Protein AF-C4XI05-F1 (afdb_monomer_lite)

InterPro domains:
  IPR002146 ATP synthase, F0 complex, subunit b/b', bacterial/chloroplast [MF_01398] (1-139)
  IPR002146 ATP synthase, F0 complex, subunit b/b', bacterial/chloroplast [PF00430] (7-137)
  IPR050059 ATP synthase B chain [PTHR33445] (2-138)

Radius of gyration: 58.92 Å; chains: 1; bounding box: 99×20×178 Å

Secondary structure (DSSP, 8-state):
-----HHHHHHHHHHHHHHHHHIIIIIHHHHHHHHHHHHHHHHHHHHHHHHHHHHHHHHHHHHHHHHHHHHHHHHHHHHHHHHHHHHHHHHHHHHHHHHHHHHHHHHHHHHHHHHHHHHHHHHHHHHHHHHHHHHHHT-

Foldseek 3Di:
DPDPDPVVVVVVVVVVVVVVVCCVPPVVVVVVVVVVVVVVVVVVVVVVVVVVVVVVVVVVVVVVVVVVVVVVVVVVVVVVVVVVVVVVVVVVVVVVVVVVVVVVVVVVVVVVVVVVVVVVVVVVVVVVVVVVVVVVVVD

Organism: Solidesulfovibrio magneticus (strain ATCC 700980 / DSM 13731 / RS-1) (NCBI:txid573370)

Structure (mmCIF, N/CA/C/O backbone):
data_AF-C4XI05-F1
#
_entry.id   AF-C4XI05-F1
#
loop_
_atom_site.group_PDB
_atom_site.id
_atom_site.type_symbol
_atom_site.label_atom_id
_atom_site.label_alt_id
_atom_site.label_comp_id
_atom_site.label_asym_id
_atom_site.label_entity_id
_atom_site.label_seq_id
_atom_site.pdbx_PDB_ins_code
_atom_site.Cartn_x
_atom_site.Cartn_y
_atom_site.Cartn_z
_atom_site.occupancy
_atom_site.B_iso_or_equiv
_atom_site.auth_seq_id
_atom_site.auth_comp_id
_atom_site.auth_asy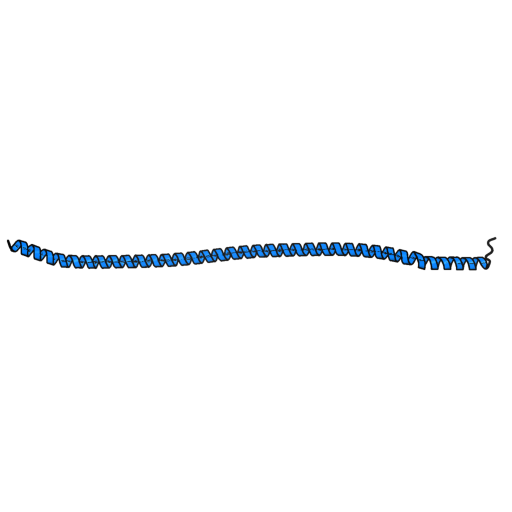m_id
_atom_site.auth_atom_id
_atom_site.pdbx_PDB_model_num
ATOM 1 N N . MET A 1 1 ? 38.208 7.535 -84.749 1.00 45.53 1 MET A N 1
ATOM 2 C CA . MET A 1 1 ? 37.993 6.107 -84.438 1.00 45.53 1 MET A CA 1
ATOM 3 C C . MET A 1 1 ? 38.416 5.916 -82.995 1.00 45.53 1 MET A C 1
ATOM 5 O O . MET A 1 1 ? 39.379 6.551 -82.589 1.00 45.53 1 MET A O 1
ATOM 9 N N . ILE A 1 2 ? 37.640 5.193 -82.189 1.00 58.78 2 ILE A N 1
ATOM 10 C CA . ILE A 1 2 ? 38.028 4.920 -80.800 1.00 58.78 2 ILE A CA 1
ATOM 11 C C . ILE A 1 2 ? 39.080 3.819 -80.873 1.00 58.78 2 ILE A C 1
ATOM 13 O O . ILE A 1 2 ? 38.733 2.657 -81.069 1.00 58.78 2 ILE A O 1
ATOM 17 N N . ASP A 1 3 ? 40.352 4.189 -80.779 1.00 66.44 3 ASP A N 1
ATOM 18 C CA . ASP A 1 3 ? 41.425 3.205 -80.732 1.00 66.44 3 ASP A CA 1
ATOM 19 C C . ASP A 1 3 ? 41.477 2.603 -79.326 1.00 66.44 3 ASP A C 1
ATOM 21 O O . ASP A 1 3 ? 41.885 3.254 -78.358 1.00 66.44 3 ASP A O 1
ATOM 25 N N . LEU A 1 4 ? 41.038 1.346 -79.208 1.00 65.88 4 LEU A N 1
ATOM 26 C CA . LEU A 1 4 ? 41.241 0.539 -78.007 1.00 65.88 4 LEU A CA 1
ATOM 27 C C . LEU A 1 4 ? 42.724 0.165 -77.897 1.00 65.88 4 LEU A C 1
ATOM 29 O O . LEU A 1 4 ? 43.148 -0.937 -78.233 1.00 65.88 4 LEU A O 1
ATOM 33 N N . ASN A 1 5 ? 43.515 1.117 -77.414 1.00 77.00 5 ASN A N 1
ATOM 34 C CA . ASN A 1 5 ? 44.922 0.924 -77.090 1.00 77.00 5 ASN A CA 1
ATOM 35 C C . ASN A 1 5 ? 45.091 0.383 -75.662 1.00 77.00 5 ASN A C 1
ATOM 37 O O . ASN A 1 5 ? 44.207 0.530 -74.815 1.00 77.00 5 ASN A O 1
ATOM 41 N N . ALA A 1 6 ? 46.262 -0.187 -75.358 1.00 80.19 6 ALA A N 1
ATOM 42 C CA . ALA A 1 6 ? 46.608 -0.693 -74.023 1.00 80.19 6 ALA A CA 1
ATOM 43 C C . ALA A 1 6 ? 46.344 0.333 -72.896 1.00 80.19 6 ALA A C 1
ATOM 45 O O . ALA A 1 6 ? 45.934 -0.035 -71.798 1.00 80.19 6 ALA A O 1
ATOM 46 N N . THR A 1 7 ? 46.481 1.630 -73.189 1.00 82.81 7 THR A N 1
ATOM 47 C CA . THR A 1 7 ? 46.174 2.742 -72.276 1.00 82.81 7 THR A CA 1
ATOM 48 C C . THR A 1 7 ? 44.718 2.757 -71.798 1.00 82.81 7 THR A C 1
ATOM 50 O O . THR A 1 7 ? 44.470 3.060 -70.635 1.00 82.81 7 THR A O 1
ATOM 53 N N . PHE A 1 8 ? 43.751 2.382 -72.646 1.00 86.56 8 PHE A N 1
ATOM 54 C CA . PHE A 1 8 ? 42.339 2.292 -72.257 1.00 86.56 8 PHE A CA 1
ATOM 55 C C . PHE A 1 8 ? 42.122 1.210 -71.192 1.00 86.56 8 PHE A C 1
ATOM 57 O O . PHE A 1 8 ? 41.454 1.453 -70.189 1.00 86.56 8 PHE A O 1
ATOM 64 N N . PHE A 1 9 ? 42.745 0.039 -71.362 1.00 87.31 9 PHE A N 1
ATOM 65 C CA . PHE A 1 9 ? 42.683 -1.040 -70.374 1.00 87.31 9 PHE A CA 1
ATOM 66 C C . PHE A 1 9 ? 43.367 -0.652 -69.060 1.00 87.31 9 PHE A C 1
ATOM 68 O O . PHE A 1 9 ? 42.816 -0.901 -67.991 1.00 87.31 9 PHE A O 1
ATOM 75 N N . VAL A 1 10 ? 44.520 0.021 -69.122 1.00 88.69 10 VAL A N 1
ATOM 76 C CA . VAL A 1 10 ? 45.201 0.544 -67.925 1.00 88.69 10 VAL A CA 1
ATOM 77 C C . VAL A 1 10 ? 44.324 1.566 -67.191 1.00 88.69 10 VAL A C 1
ATOM 79 O O . VAL A 1 10 ? 44.220 1.524 -65.964 1.00 88.69 10 VAL A O 1
ATOM 82 N N . GLN A 1 11 ? 43.636 2.449 -67.917 1.00 88.12 11 GLN A N 1
ATOM 83 C CA . GLN A 1 11 ? 42.733 3.437 -67.325 1.00 88.12 11 GLN A CA 1
ATOM 84 C C . GLN A 1 11 ? 41.461 2.807 -66.742 1.00 88.12 11 GLN A C 1
ATOM 86 O O . GLN A 1 11 ? 41.013 3.226 -65.675 1.00 88.12 11 GLN A O 1
ATOM 91 N N . LEU A 1 12 ? 40.916 1.769 -67.382 1.00 91.69 12 LEU A N 1
ATOM 92 C CA . LEU A 1 12 ? 39.799 0.988 -66.851 1.00 91.69 12 LEU A CA 1
ATOM 93 C C . LEU A 1 12 ? 40.183 0.300 -65.536 1.00 91.69 12 LEU A C 1
ATOM 95 O O . LEU A 1 12 ? 39.438 0.381 -64.562 1.00 91.69 12 LEU A O 1
ATOM 99 N N . VAL A 1 13 ? 41.361 -0.330 -65.486 1.00 94.56 13 VAL A N 1
ATOM 100 C CA . VAL A 1 13 ? 41.875 -0.951 -64.258 1.00 94.56 13 VAL A CA 1
ATOM 101 C C . VAL A 1 13 ? 42.048 0.098 -63.162 1.00 94.56 13 VAL A C 1
ATOM 103 O O . VAL A 1 13 ? 41.591 -0.133 -62.049 1.00 94.56 13 VAL A O 1
ATOM 106 N N . ASN A 1 14 ? 42.621 1.267 -63.466 1.00 92.44 14 ASN A N 1
ATOM 107 C CA . ASN A 1 14 ? 42.757 2.366 -62.503 1.00 92.44 14 ASN A CA 1
ATOM 108 C C . ASN A 1 14 ? 41.388 2.826 -61.963 1.00 92.44 14 ASN A C 1
ATOM 110 O O . ASN A 1 14 ? 41.192 2.908 -60.752 1.00 92.44 14 ASN A O 1
ATOM 114 N N . PHE A 1 15 ? 40.406 3.029 -62.843 1.00 93.88 15 PHE A N 1
ATOM 115 C CA . PHE A 1 15 ? 39.052 3.409 -62.446 1.00 93.88 15 PHE A CA 1
ATOM 116 C C . PHE A 1 15 ? 38.396 2.370 -61.525 1.00 93.88 15 PHE A C 1
ATOM 118 O O . PH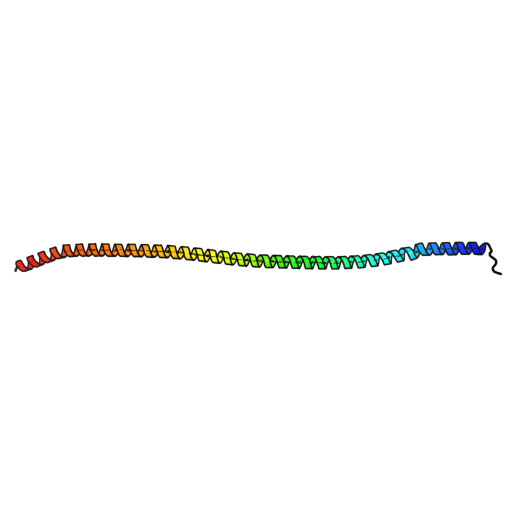E A 1 15 ? 37.833 2.727 -60.490 1.00 93.88 15 PHE A O 1
ATOM 125 N N . VAL A 1 16 ? 38.511 1.080 -61.856 1.00 95.00 16 VAL A N 1
ATOM 126 C CA . VAL A 1 16 ? 38.004 -0.012 -61.011 1.00 95.00 16 VAL A CA 1
ATOM 127 C C . VAL A 1 16 ? 38.727 -0.044 -59.661 1.00 95.00 16 VAL A C 1
ATOM 129 O O . VAL A 1 16 ? 38.087 -0.217 -58.626 1.00 95.00 16 VAL A O 1
ATOM 132 N N . LEU A 1 17 ? 40.042 0.179 -59.646 1.00 94.94 17 LEU A N 1
ATOM 133 C CA . LEU A 1 17 ? 40.848 0.207 -58.426 1.00 94.94 17 LEU A CA 1
ATOM 134 C C . LEU A 1 17 ? 40.414 1.360 -57.505 1.00 94.94 17 LEU A C 1
ATOM 136 O O . LEU A 1 17 ? 40.202 1.140 -56.313 1.00 94.94 17 LEU A O 1
ATOM 140 N N . ILE A 1 18 ? 40.174 2.553 -58.061 1.00 92.38 18 ILE A N 1
ATOM 141 C CA . ILE A 1 18 ? 39.620 3.702 -57.328 1.00 92.38 18 ILE A CA 1
ATOM 142 C C . ILE A 1 18 ? 38.206 3.406 -56.821 1.00 92.38 18 ILE A C 1
ATOM 144 O O . ILE A 1 18 ? 37.911 3.720 -55.672 1.00 92.38 18 ILE A O 1
ATOM 148 N N . LEU A 1 19 ? 37.334 2.779 -57.620 1.00 91.69 19 LEU A N 1
ATOM 149 C CA . LEU A 1 19 ? 35.987 2.396 -57.177 1.00 91.69 19 LEU A CA 1
ATOM 150 C C . LEU A 1 19 ? 36.017 1.429 -55.989 1.00 91.69 19 LEU A C 1
ATOM 152 O O . LEU A 1 19 ? 35.239 1.585 -55.046 1.00 91.69 19 LEU A O 1
ATOM 156 N N . ILE A 1 20 ? 36.921 0.448 -56.011 1.00 92.69 20 ILE A N 1
ATOM 157 C CA . ILE A 1 20 ? 37.107 -0.487 -54.897 1.00 92.69 20 ILE A CA 1
ATOM 158 C C . ILE A 1 20 ? 37.618 0.265 -53.665 1.00 92.69 20 ILE A C 1
ATOM 160 O O . ILE A 1 20 ? 37.048 0.109 -52.582 1.00 92.69 20 ILE A O 1
ATOM 164 N N . LEU A 1 21 ? 38.630 1.125 -53.827 1.00 92.25 21 LEU A N 1
ATOM 165 C CA . LEU A 1 21 ? 39.152 1.955 -52.739 1.00 92.25 21 LEU A CA 1
ATOM 166 C C . LEU A 1 21 ? 38.051 2.833 -52.130 1.00 92.25 21 LEU A C 1
ATOM 168 O O . LEU A 1 21 ? 37.903 2.887 -50.913 1.00 92.25 21 LEU A O 1
ATOM 172 N N . LEU A 1 22 ? 37.241 3.474 -52.973 1.00 89.75 22 LEU A N 1
ATOM 173 C CA . LEU A 1 22 ? 36.132 4.339 -52.580 1.00 89.75 22 LEU A CA 1
ATOM 174 C C . LEU A 1 22 ? 35.060 3.566 -51.801 1.00 89.75 22 LEU A C 1
ATOM 176 O O . LEU A 1 22 ? 34.565 4.041 -50.778 1.00 89.75 22 LEU A O 1
ATOM 180 N N . ASN A 1 23 ? 34.714 2.361 -52.255 1.00 89.75 23 ASN A N 1
ATOM 181 C CA . ASN A 1 23 ? 33.737 1.514 -51.578 1.00 89.75 23 ASN A CA 1
ATOM 182 C C . ASN A 1 23 ? 34.217 1.106 -50.174 1.00 89.75 23 ASN A C 1
ATOM 184 O O . ASN A 1 23 ? 33.454 1.172 -49.207 1.00 89.75 23 ASN A O 1
ATOM 188 N N . VAL A 1 24 ? 35.499 0.749 -50.044 1.00 89.00 24 VAL A N 1
ATOM 189 C CA . VAL A 1 24 ? 36.103 0.357 -48.763 1.00 89.00 24 VAL A CA 1
ATOM 190 C C . VAL A 1 24 ? 36.265 1.556 -47.821 1.00 89.00 24 VAL A C 1
ATOM 192 O O . VAL A 1 24 ? 35.949 1.440 -46.637 1.00 89.00 24 VAL A O 1
ATOM 195 N N . ILE A 1 25 ? 36.712 2.708 -48.333 1.00 91.00 25 ILE A N 1
ATOM 196 C CA . ILE A 1 25 ? 37.054 3.890 -47.525 1.00 91.00 25 ILE A CA 1
ATOM 197 C C . ILE A 1 25 ? 35.829 4.731 -47.154 1.00 91.00 25 ILE A C 1
ATOM 199 O O . ILE A 1 25 ? 35.790 5.263 -46.050 1.00 91.00 25 ILE A O 1
ATOM 203 N N . LEU A 1 26 ? 34.829 4.871 -48.031 1.00 89.00 26 LEU A N 1
ATOM 204 C CA . LEU A 1 26 ? 33.672 5.744 -47.784 1.00 89.00 26 LEU A CA 1
ATOM 205 C C . LEU A 1 26 ? 32.377 4.966 -47.560 1.00 89.00 26 LEU A C 1
ATOM 207 O O . LEU A 1 26 ? 31.727 5.136 -46.528 1.00 89.00 26 LEU A O 1
ATOM 211 N N . ILE A 1 27 ? 31.990 4.096 -48.492 1.00 89.38 27 ILE A N 1
ATOM 212 C CA . ILE A 1 27 ? 30.651 3.480 -48.473 1.00 89.38 27 ILE A CA 1
ATOM 213 C C . ILE A 1 27 ? 30.490 2.539 -47.270 1.00 89.38 27 ILE A C 1
ATOM 215 O O . ILE A 1 27 ? 29.473 2.588 -46.571 1.00 89.38 27 ILE A O 1
ATOM 219 N N . GLY A 1 28 ? 31.506 1.720 -46.988 1.00 89.31 28 GLY A N 1
ATOM 220 C CA . GLY A 1 28 ? 31.544 0.827 -45.829 1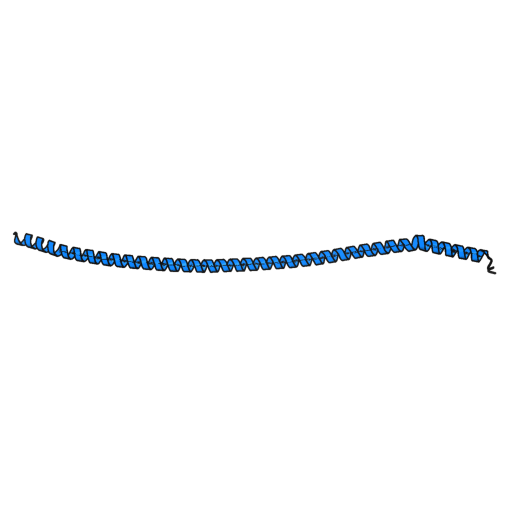.00 89.31 28 GLY A CA 1
ATOM 221 C C . GLY A 1 28 ? 31.353 1.547 -44.483 1.00 89.31 28 GLY A C 1
ATOM 222 O O . GLY A 1 28 ? 30.396 1.236 -43.765 1.00 89.31 28 GLY A O 1
ATOM 223 N N . PRO A 1 29 ? 32.227 2.499 -44.104 1.00 90.31 29 PRO A N 1
ATOM 224 C CA . PRO A 1 29 ? 32.117 3.189 -42.819 1.00 90.31 29 PRO A CA 1
ATOM 225 C C . PRO A 1 29 ? 30.871 4.075 -42.702 1.00 90.31 29 PRO A C 1
ATOM 227 O O . PRO A 1 29 ? 30.255 4.083 -41.635 1.00 90.31 29 PRO A O 1
ATOM 230 N N . ILE A 1 30 ? 30.426 4.739 -43.777 1.00 91.62 30 ILE A N 1
ATOM 231 C CA . ILE A 1 30 ? 29.186 5.536 -43.748 1.00 91.62 30 ILE A CA 1
ATOM 232 C C . ILE A 1 30 ? 27.978 4.647 -43.426 1.00 91.62 30 ILE A C 1
ATOM 234 O O . ILE A 1 30 ? 27.192 4.969 -42.533 1.00 91.62 30 ILE A O 1
ATOM 238 N N . ARG A 1 31 ? 27.852 3.485 -44.084 1.00 90.81 31 ARG A N 1
ATOM 239 C CA . ARG A 1 31 ? 26.768 2.531 -43.795 1.00 90.81 31 ARG A CA 1
ATOM 240 C C . ARG A 1 31 ? 26.814 2.020 -42.358 1.00 90.81 31 ARG A C 1
ATOM 242 O O . ARG A 1 31 ? 25.767 1.922 -41.722 1.00 90.81 31 ARG A O 1
ATOM 249 N N . LYS A 1 32 ? 28.007 1.737 -41.822 1.00 92.31 32 LYS A N 1
ATOM 250 C CA . LYS A 1 32 ? 28.171 1.319 -40.418 1.00 92.31 32 LYS A CA 1
ATOM 251 C C . LYS A 1 32 ? 27.678 2.389 -39.443 1.00 92.31 32 LYS A C 1
ATOM 253 O O . LYS A 1 32 ? 26.980 2.055 -38.492 1.00 92.31 32 LYS A O 1
ATOM 258 N N . ILE A 1 33 ? 28.000 3.662 -39.679 1.00 91.88 33 ILE A N 1
ATOM 259 C CA . ILE A 1 33 ? 27.572 4.773 -38.812 1.00 91.88 33 ILE A CA 1
ATOM 260 C C . ILE A 1 33 ? 26.054 4.968 -38.873 1.00 91.88 33 ILE A C 1
ATOM 262 O O . ILE A 1 33 ? 25.420 5.135 -37.831 1.00 91.88 33 ILE A O 1
ATOM 266 N N . LEU A 1 34 ? 25.462 4.902 -40.069 1.00 91.94 34 LEU A N 1
ATOM 267 C CA . LEU A 1 34 ? 24.009 4.988 -40.240 1.00 91.94 34 LEU A CA 1
ATOM 268 C C . LEU A 1 34 ? 23.290 3.843 -39.521 1.00 91.94 34 LEU A C 1
ATOM 270 O O . LEU A 1 34 ? 22.336 4.093 -38.786 1.00 91.94 34 LEU A O 1
ATOM 274 N N . LYS A 1 35 ? 23.790 2.607 -39.658 1.00 94.56 35 LYS A N 1
ATOM 275 C CA . LYS A 1 35 ? 23.237 1.444 -38.955 1.00 94.56 35 LYS A CA 1
ATOM 276 C C . LYS A 1 35 ? 23.361 1.592 -37.439 1.00 94.56 35 LYS A C 1
ATOM 278 O O . LYS A 1 35 ? 22.377 1.411 -36.739 1.00 94.56 35 LYS A O 1
ATOM 283 N N . LYS A 1 36 ? 24.527 2.019 -36.942 1.00 94.75 36 LYS A N 1
ATOM 284 C CA . LYS A 1 36 ? 24.757 2.252 -35.510 1.00 94.75 36 LYS A CA 1
ATOM 285 C C . LYS A 1 36 ? 23.821 3.320 -34.943 1.00 94.75 36 LYS A C 1
ATOM 287 O O . LYS A 1 36 ? 23.329 3.162 -33.833 1.00 94.75 36 LYS A O 1
ATOM 292 N N . ARG A 1 37 ? 23.551 4.398 -35.691 1.00 93.75 37 ARG A N 1
ATOM 293 C CA . ARG A 1 37 ? 22.552 5.404 -35.291 1.00 93.75 37 ARG A CA 1
ATOM 294 C C . ARG A 1 37 ? 21.144 4.820 -35.242 1.00 93.75 37 ARG A C 1
ATOM 296 O O . ARG A 1 37 ? 20.445 5.068 -34.267 1.00 93.75 37 ARG A O 1
ATOM 303 N N . ALA A 1 38 ? 20.743 4.063 -36.260 1.00 93.56 38 ALA A N 1
ATOM 304 C CA . ALA A 1 38 ? 19.428 3.430 -36.293 1.00 93.56 38 ALA A CA 1
ATOM 305 C C . ALA A 1 38 ? 19.247 2.445 -35.125 1.00 93.56 38 ALA A C 1
ATOM 307 O O . ALA A 1 38 ? 18.253 2.526 -34.411 1.00 93.56 38 ALA A O 1
ATOM 308 N N . GLU A 1 39 ? 20.238 1.585 -34.878 1.00 95.50 39 GLU A N 1
ATOM 309 C CA . GLU A 1 39 ? 20.247 0.638 -33.755 1.00 95.50 39 GLU A CA 1
ATOM 310 C C . GLU A 1 39 ? 20.225 1.360 -32.402 1.00 95.50 39 GLU A C 1
ATOM 312 O O . GLU A 1 39 ? 19.458 0.985 -31.523 1.00 95.50 39 GLU A O 1
ATOM 317 N N . PHE A 1 40 ? 21.001 2.437 -32.241 1.00 94.31 40 PHE A N 1
ATOM 318 C CA . PHE A 1 40 ? 20.997 3.226 -31.009 1.00 94.31 40 PHE A CA 1
ATOM 319 C C . PHE A 1 40 ? 19.618 3.835 -30.729 1.00 94.31 40 PHE A C 1
ATOM 321 O O . PHE A 1 40 ? 19.099 3.694 -29.625 1.00 94.31 40 PHE A O 1
ATOM 328 N N . VAL A 1 41 ? 18.987 4.458 -31.728 1.00 94.00 41 VAL A N 1
ATOM 329 C CA . VAL A 1 41 ? 17.643 5.036 -31.573 1.00 94.00 41 VAL A CA 1
ATOM 330 C C . VAL A 1 41 ? 16.606 3.953 -31.269 1.00 94.00 41 VAL A C 1
ATOM 332 O O . VAL A 1 41 ? 15.808 4.138 -30.354 1.00 94.00 41 VAL A O 1
ATOM 335 N N . ALA A 1 42 ? 16.652 2.818 -31.973 1.00 95.19 42 ALA A N 1
ATOM 336 C CA . ALA A 1 42 ? 15.760 1.691 -31.713 1.00 95.19 42 ALA A CA 1
ATOM 337 C C . ALA A 1 42 ? 15.920 1.160 -30.280 1.00 95.19 42 ALA A C 1
ATOM 339 O O . ALA A 1 42 ? 14.930 1.027 -29.569 1.00 95.19 42 ALA A O 1
ATOM 340 N N . SER A 1 43 ? 17.160 0.963 -29.820 1.00 95.31 43 SER A N 1
ATOM 341 C CA . SER A 1 43 ? 17.436 0.478 -28.461 1.00 95.31 43 SER A CA 1
ATOM 342 C C . SER A 1 43 ? 16.961 1.444 -27.373 1.00 95.31 43 SER A C 1
ATOM 344 O O . SER A 1 43 ? 16.492 1.014 -26.323 1.00 95.31 43 SER A O 1
ATOM 346 N N . GLN A 1 44 ? 17.033 2.757 -27.619 1.00 94.12 44 GLN A N 1
ATOM 347 C CA . GLN A 1 44 ? 16.496 3.739 -26.681 1.00 94.12 44 GLN A CA 1
ATOM 348 C C . GLN A 1 44 ? 14.966 3.721 -26.651 1.00 94.12 44 GLN A C 1
ATOM 350 O O . GLN A 1 44 ? 14.394 3.826 -25.571 1.00 94.12 44 GLN A O 1
ATOM 355 N N . MET A 1 45 ? 14.303 3.568 -27.802 1.00 94.19 45 MET A N 1
ATOM 356 C CA . MET A 1 45 ? 12.840 3.451 -27.856 1.00 94.19 45 MET A CA 1
ATOM 357 C C . MET A 1 45 ? 12.359 2.194 -27.121 1.00 94.19 45 MET A C 1
ATOM 359 O O . MET A 1 45 ? 11.465 2.290 -26.287 1.00 94.19 45 MET A O 1
ATOM 363 N N . GLU A 1 46 ? 13.008 1.053 -27.358 1.00 95.88 46 GLU A N 1
ATOM 364 C CA . GLU A 1 46 ? 12.710 -0.209 -26.670 1.00 95.88 46 GLU A CA 1
ATOM 365 C C . GLU A 1 46 ? 12.939 -0.095 -25.154 1.00 95.88 46 GLU A C 1
ATOM 367 O O . GLU A 1 46 ? 12.112 -0.537 -24.358 1.00 95.88 46 GLU A O 1
ATOM 372 N N . GLY A 1 47 ? 14.020 0.573 -24.735 1.00 94.12 47 GLY A N 1
ATOM 373 C CA . GLY A 1 47 ? 14.280 0.852 -23.323 1.00 94.12 47 GLY A CA 1
ATOM 374 C C . GLY A 1 47 ? 13.205 1.730 -22.674 1.00 94.12 47 GLY A C 1
ATOM 375 O O . GLY A 1 47 ? 12.794 1.457 -21.547 1.00 94.12 47 GLY A O 1
ATOM 376 N N . ILE A 1 48 ? 12.718 2.756 -23.380 1.00 94.31 48 ILE A N 1
ATOM 377 C CA . ILE A 1 48 ? 11.632 3.626 -22.902 1.00 94.31 48 ILE A CA 1
ATOM 378 C C . ILE A 1 48 ? 10.328 2.836 -22.771 1.00 94.31 48 ILE A C 1
ATOM 380 O O . ILE A 1 48 ? 9.661 2.934 -21.743 1.00 94.31 48 ILE A O 1
ATOM 384 N N . GLU A 1 49 ? 9.972 2.043 -23.780 1.00 95.56 49 GLU A N 1
ATOM 385 C CA . GLU A 1 49 ? 8.742 1.249 -23.783 1.00 95.56 49 GLU A CA 1
ATOM 386 C C . GLU A 1 49 ? 8.762 0.174 -22.689 1.00 95.56 49 GLU A C 1
ATOM 388 O O . GLU A 1 49 ? 7.804 0.043 -21.925 1.00 95.56 49 GLU A O 1
ATOM 393 N N . SER A 1 50 ? 9.887 -0.528 -22.526 1.00 96.38 50 SER A N 1
ATOM 394 C CA . SER A 1 50 ? 10.076 -1.489 -21.437 1.00 96.38 50 SER A CA 1
ATOM 395 C C . SER A 1 50 ? 10.001 -0.823 -20.061 1.00 96.38 50 SER A C 1
ATOM 397 O O . SER A 1 50 ? 9.378 -1.372 -19.146 1.00 96.38 50 SER A O 1
ATOM 399 N N . PHE A 1 51 ? 10.601 0.360 -19.901 1.00 95.62 51 PHE A N 1
ATOM 400 C CA . PHE A 1 51 ? 10.549 1.102 -18.645 1.00 95.62 51 PHE A CA 1
ATOM 401 C C . PHE A 1 51 ? 9.125 1.558 -18.319 1.00 95.62 51 PHE A C 1
ATOM 403 O O . PHE A 1 51 ? 8.680 1.359 -17.190 1.00 95.62 51 PHE A O 1
ATOM 410 N N . ALA A 1 52 ? 8.400 2.105 -19.299 1.00 95.81 52 ALA A N 1
ATOM 411 C CA . ALA A 1 52 ? 7.006 2.509 -19.144 1.00 95.81 52 ALA A CA 1
ATOM 412 C C . ALA A 1 52 ? 6.120 1.311 -18.775 1.00 95.81 52 ALA A C 1
ATOM 414 O O . ALA A 1 52 ? 5.436 1.348 -17.757 1.00 95.81 52 ALA A O 1
ATOM 415 N N . SER A 1 53 ? 6.228 0.203 -19.514 1.00 96.75 53 SER A N 1
ATOM 416 C CA . SER A 1 53 ? 5.487 -1.030 -19.224 1.00 96.75 53 SER A CA 1
ATOM 417 C C . SER A 1 53 ? 5.788 -1.576 -17.823 1.00 96.75 53 SER A C 1
ATOM 419 O O . SER A 1 53 ? 4.876 -1.958 -17.088 1.00 96.75 53 SER A O 1
ATOM 421 N N . SER A 1 54 ? 7.058 -1.564 -17.410 1.00 96.12 54 SER A N 1
ATOM 422 C CA . SER A 1 54 ? 7.462 -2.005 -16.071 1.00 96.12 54 SER A CA 1
ATOM 423 C C . SER A 1 54 ? 6.963 -1.066 -14.972 1.00 96.12 54 SER A C 1
ATOM 425 O O . SER A 1 54 ? 6.636 -1.522 -13.877 1.00 96.12 54 SER A O 1
ATOM 427 N N . ALA A 1 55 ? 6.927 0.242 -15.234 1.00 95.94 55 ALA A N 1
ATOM 428 C CA . ALA A 1 55 ? 6.401 1.235 -14.307 1.00 95.94 55 ALA A CA 1
ATOM 429 C C . ALA A 1 55 ? 4.886 1.074 -14.130 1.00 95.94 55 ALA A C 1
ATOM 431 O O . ALA A 1 55 ? 4.424 1.008 -12.993 1.00 95.94 55 ALA A O 1
ATOM 432 N N . ASP A 1 56 ? 4.141 0.913 -15.224 1.00 96.69 56 ASP A N 1
ATOM 433 C CA . ASP A 1 56 ? 2.694 0.683 -15.200 1.00 96.69 56 ASP A CA 1
ATOM 434 C C . ASP A 1 56 ? 2.343 -0.621 -14.474 1.00 96.69 56 ASP A C 1
ATOM 436 O O . ASP A 1 56 ? 1.444 -0.644 -13.632 1.00 96.69 56 ASP A O 1
ATOM 440 N N . ALA A 1 57 ? 3.089 -1.700 -14.734 1.00 96.94 57 ALA A N 1
ATOM 441 C CA . ALA A 1 57 ? 2.919 -2.964 -14.021 1.00 96.94 57 ALA A CA 1
ATOM 442 C C . ALA A 1 57 ? 3.146 -2.796 -12.509 1.00 96.94 57 ALA A C 1
ATOM 444 O O . ALA A 1 57 ? 2.315 -3.218 -11.708 1.00 96.94 57 ALA A O 1
ATOM 445 N N . LYS A 1 58 ? 4.226 -2.111 -12.110 1.00 96.06 58 LYS A N 1
ATOM 446 C CA . LYS A 1 58 ? 4.521 -1.840 -10.694 1.00 96.06 58 LYS A CA 1
ATOM 447 C C . LYS A 1 58 ? 3.475 -0.952 -10.028 1.00 96.06 58 LYS A C 1
ATOM 449 O O . LYS A 1 58 ? 3.155 -1.185 -8.866 1.00 96.06 58 LYS A O 1
ATOM 454 N N . LEU A 1 59 ? 2.963 0.060 -10.728 1.00 96.81 59 LEU A N 1
ATOM 455 C CA . LEU A 1 59 ? 1.891 0.912 -10.214 1.00 96.81 59 LEU A CA 1
ATOM 456 C C . LEU A 1 59 ? 0.622 0.099 -9.984 1.00 96.81 59 LEU A C 1
ATOM 458 O O . LEU A 1 59 ? 0.047 0.172 -8.903 1.00 96.81 59 LEU A O 1
ATOM 462 N N . LYS A 1 60 ? 0.244 -0.742 -10.947 1.00 97.12 60 LYS A N 1
ATOM 463 C CA . LYS A 1 60 ? -0.922 -1.615 -10.821 1.00 97.12 60 LYS A CA 1
ATOM 464 C C . LYS A 1 60 ? -0.781 -2.605 -9.664 1.00 97.12 60 LYS A C 1
ATOM 466 O O . LYS A 1 60 ? -1.712 -2.762 -8.880 1.00 97.12 60 LYS A O 1
ATOM 471 N N . ASP A 1 61 ? 0.379 -3.240 -9.518 1.00 96.88 61 ASP A N 1
ATOM 472 C CA . ASP A 1 61 ? 0.648 -4.151 -8.400 1.00 96.88 61 ASP A CA 1
ATOM 473 C C . ASP A 1 61 ? 0.613 -3.417 -7.054 1.00 96.88 61 ASP A C 1
ATOM 475 O O . ASP A 1 6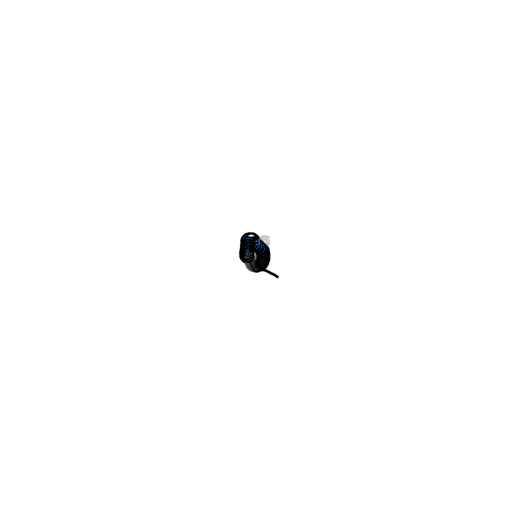1 ? 0.067 -3.925 -6.070 1.00 96.88 61 ASP A O 1
ATOM 479 N N . TYR A 1 62 ? 1.151 -2.196 -7.008 1.00 95.75 62 TYR A N 1
ATOM 480 C CA . TYR A 1 62 ? 1.101 -1.352 -5.822 1.00 95.75 62 TYR A CA 1
ATOM 481 C C . TYR A 1 62 ? -0.340 -0.990 -5.447 1.00 95.75 62 TYR A C 1
ATOM 483 O O . TYR A 1 62 ? -0.728 -1.184 -4.295 1.00 95.75 62 TYR A O 1
ATOM 491 N N . GLU A 1 63 ? -1.150 -0.535 -6.403 1.00 96.50 63 GLU A N 1
ATOM 492 C CA . GLU A 1 63 ? -2.569 -0.226 -6.198 1.00 96.50 63 GLU A CA 1
ATOM 493 C C . GLU A 1 63 ? -3.345 -1.448 -5.693 1.00 96.50 63 GLU A C 1
ATOM 495 O O . GLU A 1 63 ? -4.038 -1.360 -4.679 1.00 96.50 63 GLU A O 1
ATOM 500 N N . LEU A 1 64 ? -3.146 -2.614 -6.316 1.00 97.12 64 LEU A N 1
ATOM 501 C CA . LEU A 1 64 ? -3.757 -3.869 -5.875 1.00 97.12 64 LEU A CA 1
ATOM 502 C C . LEU A 1 64 ? -3.351 -4.231 -4.441 1.00 97.12 64 LEU A C 1
ATOM 504 O O . LEU A 1 64 ? -4.199 -4.618 -3.635 1.00 97.12 64 LEU A O 1
ATOM 508 N N . SER A 1 65 ? -2.068 -4.089 -4.100 1.00 95.94 65 SER A N 1
ATOM 509 C CA . SER A 1 65 ? -1.578 -4.368 -2.747 1.00 95.94 65 SER A CA 1
ATOM 510 C C . SER A 1 65 ? -2.166 -3.409 -1.708 1.00 95.94 65 SER A C 1
ATOM 512 O O . SER A 1 65 ? -2.510 -3.824 -0.598 1.00 95.94 65 SER A O 1
ATOM 514 N N . LEU A 1 66 ? -2.339 -2.137 -2.077 1.00 97.31 66 LEU A N 1
ATOM 515 C CA . LEU A 1 66 ? -2.897 -1.108 -1.213 1.00 97.31 66 LEU A CA 1
ATOM 516 C C . LEU A 1 66 ? -4.384 -1.355 -0.949 1.00 97.31 66 LEU A C 1
ATOM 518 O O . LEU A 1 66 ? -4.833 -1.257 0.196 1.00 97.31 66 LEU A O 1
ATOM 522 N N . ASP A 1 67 ? -5.140 -1.717 -1.979 1.00 97.00 67 ASP A N 1
ATOM 523 C CA . ASP A 1 67 ? -6.559 -2.032 -1.844 1.00 97.00 67 ASP A CA 1
ATOM 524 C C . ASP A 1 67 ? -6.780 -3.328 -1.059 1.00 97.00 67 ASP A C 1
ATOM 526 O O . ASP A 1 67 ? -7.633 -3.366 -0.167 1.00 97.00 67 ASP A O 1
ATOM 530 N N . ALA A 1 68 ? -5.950 -4.352 -1.281 1.00 96.81 68 ALA A N 1
ATOM 531 C CA . ALA A 1 68 ? -5.957 -5.564 -0.467 1.00 96.81 68 ALA A CA 1
ATOM 532 C C . ALA A 1 68 ? -5.663 -5.260 1.014 1.00 96.81 68 ALA A C 1
ATOM 534 O O . ALA A 1 68 ? -6.369 -5.747 1.901 1.00 96.81 68 ALA A O 1
ATOM 535 N N . ALA A 1 69 ? -4.675 -4.405 1.300 1.00 96.06 69 ALA A N 1
ATOM 536 C CA . ALA A 1 69 ? -4.347 -3.992 2.662 1.00 96.06 69 ALA A CA 1
ATOM 537 C C . ALA A 1 69 ? -5.493 -3.207 3.325 1.00 96.06 69 ALA A C 1
ATOM 539 O O . ALA A 1 69 ? -5.822 -3.455 4.487 1.00 96.06 69 ALA A O 1
ATOM 540 N N . ARG A 1 70 ? -6.154 -2.300 2.594 1.00 96.62 70 ARG A N 1
ATOM 541 C CA . ARG A 1 70 ? -7.336 -1.562 3.080 1.00 96.62 70 ARG A CA 1
ATOM 542 C C . ARG A 1 70 ? -8.514 -2.489 3.368 1.00 96.62 70 ARG A C 1
ATOM 544 O O . ARG A 1 70 ? -9.190 -2.318 4.388 1.00 96.62 70 ARG A O 1
ATOM 551 N N . ALA A 1 71 ? -8.752 -3.473 2.504 1.00 97.00 71 ALA A N 1
ATOM 552 C CA . ALA A 1 71 ? -9.796 -4.469 2.702 1.00 97.00 71 ALA A CA 1
ATOM 553 C C . ALA A 1 71 ? -9.510 -5.323 3.947 1.00 97.00 71 ALA A C 1
ATOM 555 O O . ALA A 1 71 ? -10.380 -5.460 4.808 1.00 97.00 71 ALA A O 1
ATOM 556 N N . ALA A 1 72 ? -8.274 -5.809 4.099 1.00 96.44 72 ALA A N 1
ATOM 557 C CA . ALA A 1 72 ? -7.841 -6.577 5.264 1.00 96.44 72 ALA A CA 1
ATOM 558 C C . ALA A 1 72 ? -7.943 -5.767 6.567 1.00 96.44 72 ALA A C 1
ATOM 560 O O . ALA A 1 72 ? -8.469 -6.264 7.562 1.00 96.44 72 ALA A O 1
ATOM 561 N N . ALA A 1 73 ? -7.515 -4.501 6.563 1.00 95.69 73 ALA A N 1
ATOM 562 C CA . ALA A 1 73 ? -7.635 -3.613 7.717 1.00 95.69 73 ALA A CA 1
ATOM 563 C C . ALA A 1 73 ? -9.101 -3.373 8.109 1.00 95.69 73 ALA A C 1
ATOM 565 O O . ALA A 1 73 ? -9.451 -3.418 9.289 1.00 95.69 73 ALA A O 1
ATOM 566 N N . THR A 1 74 ? -9.976 -3.156 7.124 1.00 96.19 74 THR A N 1
ATOM 567 C CA . THR A 1 74 ? -11.412 -2.967 7.367 1.00 96.19 74 THR A CA 1
ATOM 568 C C . THR A 1 74 ? -12.050 -4.235 7.929 1.00 96.19 74 THR A C 1
ATOM 570 O O . THR A 1 74 ? -12.770 -4.165 8.926 1.00 96.19 74 THR A O 1
ATOM 573 N N . ALA A 1 75 ? -11.740 -5.396 7.348 1.00 96.50 75 ALA A N 1
ATOM 574 C CA . ALA A 1 75 ? -12.204 -6.689 7.837 1.00 96.50 75 ALA A CA 1
ATOM 575 C C . ALA A 1 75 ? -11.726 -6.954 9.274 1.00 96.50 75 ALA A C 1
ATOM 577 O O . ALA A 1 75 ? -12.536 -7.295 10.134 1.00 96.50 75 ALA A O 1
ATOM 578 N N . GLY A 1 76 ? -10.443 -6.708 9.562 1.00 96.69 76 GLY A N 1
ATOM 579 C CA . GLY A 1 76 ? -9.870 -6.840 10.902 1.00 96.69 76 GLY A CA 1
ATOM 580 C C . GLY A 1 76 ? -10.539 -5.915 11.919 1.00 96.69 76 GLY A C 1
ATOM 581 O O . GLY A 1 76 ? -10.918 -6.354 13.003 1.00 96.69 76 GLY A O 1
ATOM 582 N N . ARG A 1 77 ? -10.780 -4.649 11.557 1.00 95.69 77 ARG A N 1
ATOM 583 C CA . ARG A 1 77 ? -11.497 -3.694 12.415 1.00 95.69 77 ARG A CA 1
ATOM 584 C C . ARG A 1 77 ? -12.929 -4.143 12.702 1.00 95.69 77 ARG A C 1
ATOM 586 O O . ARG A 1 77 ? -13.383 -4.017 13.838 1.00 95.69 77 ARG A O 1
ATOM 593 N N . MET A 1 78 ? -13.647 -4.642 11.695 1.00 95.81 78 MET A N 1
ATOM 594 C CA . MET A 1 78 ? -15.005 -5.158 11.886 1.00 95.81 78 M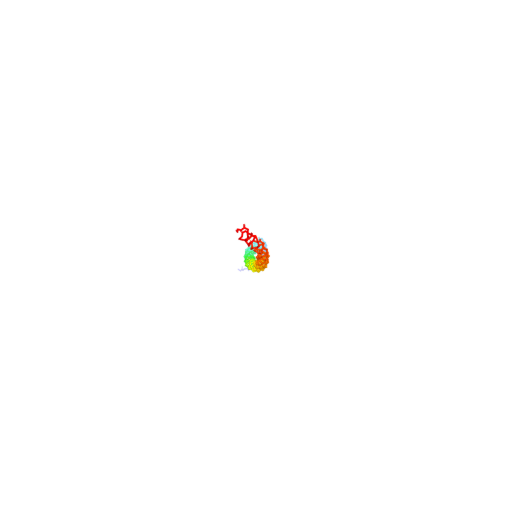ET A CA 1
ATOM 595 C C . MET A 1 78 ? -15.016 -6.397 12.783 1.00 95.81 78 MET A C 1
ATOM 597 O O . MET A 1 78 ? -15.846 -6.466 13.686 1.00 95.81 78 MET A O 1
ATOM 601 N N . ALA A 1 79 ? -14.067 -7.319 12.597 1.00 96.38 79 ALA A N 1
ATOM 602 C CA . ALA A 1 79 ? -13.921 -8.501 13.439 1.00 96.38 79 ALA A CA 1
ATOM 603 C C . ALA A 1 79 ? -13.632 -8.127 14.902 1.00 96.38 79 ALA A C 1
ATOM 605 O O . ALA A 1 79 ? -14.343 -8.577 15.794 1.00 96.38 79 ALA A O 1
ATOM 606 N N . MET A 1 80 ? -12.671 -7.229 15.149 1.00 95.19 80 MET A N 1
ATOM 607 C CA . MET A 1 80 ? -12.366 -6.750 16.503 1.00 95.19 80 MET A CA 1
ATOM 608 C C . MET A 1 80 ? -13.548 -6.026 17.149 1.00 95.19 80 MET A C 1
ATOM 610 O O . MET A 1 80 ? -13.791 -6.181 18.343 1.00 95.19 80 MET A O 1
ATOM 614 N N . LYS A 1 81 ? -14.312 -5.244 16.375 1.00 95.88 81 LYS A N 1
ATOM 615 C CA . LYS A 1 81 ? -15.523 -4.589 16.881 1.00 95.88 81 LYS A CA 1
ATOM 616 C C . LYS A 1 81 ? -16.587 -5.615 17.273 1.00 95.88 81 LYS A C 1
ATOM 618 O O . LYS A 1 81 ? -17.183 -5.472 18.334 1.00 95.88 81 LYS A O 1
ATOM 623 N N . ALA A 1 82 ? -16.811 -6.633 16.444 1.00 96.19 82 ALA A N 1
ATOM 624 C CA . ALA A 1 82 ? -17.767 -7.697 16.733 1.00 96.19 82 ALA A CA 1
ATOM 625 C C . ALA A 1 82 ? -17.350 -8.513 17.968 1.00 96.19 82 ALA A C 1
ATOM 627 O O . ALA A 1 82 ? -18.174 -8.758 18.844 1.00 96.19 82 ALA A O 1
ATOM 628 N N . GLU A 1 83 ? -16.067 -8.866 18.082 1.00 95.81 83 GLU A N 1
ATOM 629 C CA . GLU A 1 83 ? -15.523 -9.555 19.258 1.00 95.81 83 GLU A CA 1
ATOM 630 C C . GLU A 1 83 ? -15.649 -8.696 20.524 1.00 95.81 83 GLU A C 1
ATOM 632 O O . GLU A 1 83 ? -16.052 -9.193 21.574 1.00 95.81 83 GLU A O 1
ATOM 637 N N . GLY A 1 84 ? -15.357 -7.396 20.422 1.00 95.69 84 GLY A N 1
ATOM 638 C CA . GLY A 1 84 ? -15.529 -6.445 21.517 1.00 95.69 84 GLY A CA 1
ATOM 639 C C . GLY A 1 84 ? -16.980 -6.356 21.987 1.00 95.69 84 GLY A C 1
ATOM 640 O O . GLY A 1 84 ? -17.232 -6.448 23.182 1.00 95.69 84 GLY A O 1
ATOM 641 N N . GLN A 1 85 ? -17.934 -6.259 21.056 1.00 95.62 85 GLN A N 1
ATOM 642 C CA . GLN A 1 85 ? -19.366 -6.233 21.370 1.00 95.62 85 GLN A CA 1
ATOM 643 C C . GLN A 1 85 ? -19.857 -7.543 21.996 1.00 95.62 85 GLN A C 1
ATOM 645 O O . GLN A 1 85 ? -20.675 -7.509 22.912 1.00 95.62 85 GLN A O 1
ATOM 650 N N . ALA A 1 86 ? -19.359 -8.692 21.529 1.00 96.38 86 ALA A N 1
ATOM 651 C CA . ALA A 1 86 ? -19.686 -9.986 22.120 1.00 96.38 86 ALA A CA 1
ATOM 652 C C . ALA A 1 86 ? -19.180 -10.075 23.568 1.00 96.38 86 ALA A C 1
ATOM 654 O O . ALA A 1 86 ? -19.963 -10.351 24.471 1.00 96.38 86 ALA A O 1
ATOM 655 N N . LYS A 1 87 ? -17.908 -9.729 23.810 1.00 95.88 87 LYS A N 1
ATOM 656 C CA . LYS A 1 87 ? -17.333 -9.711 25.164 1.00 95.88 87 LYS A CA 1
ATOM 657 C C . LYS A 1 87 ? -18.029 -8.715 26.085 1.00 95.88 87 LYS A C 1
ATOM 659 O O . LYS A 1 87 ? -18.243 -9.019 27.252 1.00 95.88 87 LYS A O 1
ATOM 664 N N . GLU A 1 88 ? -18.365 -7.530 25.581 1.00 94.44 88 GLU A N 1
ATOM 665 C CA . GLU A 1 88 ? -19.109 -6.520 26.337 1.00 94.44 88 GLU A CA 1
ATOM 666 C C . GLU A 1 88 ? -20.471 -7.065 26.774 1.00 94.44 88 GLU A C 1
ATOM 668 O O . GLU A 1 88 ? -20.831 -6.944 27.945 1.00 94.44 88 GLU A O 1
ATOM 673 N N . LYS A 1 89 ? -21.195 -7.716 25.857 1.00 95.88 89 LYS A N 1
ATOM 674 C CA . LYS A 1 89 ? -22.480 -8.349 26.148 1.00 95.88 89 LYS A CA 1
ATOM 675 C C . LYS A 1 89 ? -22.338 -9.455 27.196 1.00 95.88 89 LYS A C 1
ATOM 677 O O . LYS A 1 89 ? -23.077 -9.432 28.175 1.00 95.88 89 LYS A O 1
ATOM 682 N N . ASP A 1 90 ? -21.373 -10.357 27.034 1.00 96.12 90 ASP A N 1
ATOM 683 C CA . ASP A 1 90 ? -21.131 -11.451 27.982 1.00 96.12 90 ASP A CA 1
ATOM 684 C C . ASP A 1 90 ? -20.808 -10.914 29.387 1.00 96.12 90 ASP A C 1
ATOM 686 O O . ASP A 1 90 ? -21.321 -11.407 30.393 1.00 96.12 90 ASP A O 1
ATOM 690 N N . LEU A 1 91 ? -19.992 -9.857 29.467 1.00 96.19 91 LEU A N 1
ATOM 691 C CA . LEU A 1 91 ? -19.614 -9.235 30.734 1.00 96.19 91 LEU A CA 1
ATOM 692 C C . LEU A 1 91 ? -20.802 -8.527 31.403 1.00 96.19 91 LEU A C 1
ATOM 694 O O . LEU A 1 91 ? -20.976 -8.630 32.618 1.00 96.19 91 LEU A O 1
ATOM 698 N N . LEU A 1 92 ? -21.631 -7.830 30.621 1.00 95.75 92 LEU A N 1
ATOM 699 C CA . LEU A 1 92 ? -22.863 -7.194 31.097 1.00 95.75 92 LEU A CA 1
ATOM 700 C C . LEU A 1 92 ? -23.878 -8.222 31.599 1.00 95.75 92 LEU A C 1
ATOM 702 O O . LEU A 1 92 ? -24.483 -8.013 32.651 1.00 95.75 92 LEU A O 1
ATOM 706 N N . GLU A 1 93 ? -24.055 -9.331 30.881 1.00 95.94 93 GLU A N 1
ATOM 707 C CA . GLU A 1 93 ? -24.945 -10.419 31.291 1.00 95.94 93 GLU A CA 1
ATOM 708 C C . GLU A 1 93 ? -24.461 -11.069 32.593 1.00 95.94 93 GLU A C 1
ATOM 710 O O . GLU A 1 93 ? -25.253 -11.233 33.526 1.00 95.94 93 GLU A O 1
ATOM 715 N N . ALA A 1 94 ? -23.159 -11.353 32.710 1.00 95.88 94 ALA A N 1
ATOM 716 C CA . ALA A 1 94 ? -22.564 -11.886 33.934 1.00 95.88 94 ALA A CA 1
ATOM 717 C C . ALA A 1 94 ? -22.730 -10.923 35.123 1.00 95.88 94 ALA A C 1
ATOM 719 O O . ALA A 1 94 ? -23.200 -11.324 36.191 1.00 95.88 94 ALA A O 1
ATOM 720 N N . ALA A 1 95 ? -22.422 -9.636 34.933 1.00 95.06 95 ALA A N 1
ATOM 721 C CA . ALA A 1 95 ? -22.589 -8.617 35.967 1.00 95.06 95 ALA A CA 1
ATOM 722 C C . ALA A 1 95 ? -24.062 -8.447 36.383 1.00 95.06 95 ALA A C 1
ATOM 724 O O . ALA A 1 95 ? -24.362 -8.297 37.570 1.00 95.06 95 ALA A O 1
ATOM 725 N N . GLY A 1 96 ? -24.993 -8.510 35.426 1.00 95.19 96 GLY A N 1
ATOM 726 C CA . GLY A 1 96 ? -26.431 -8.472 35.682 1.00 95.19 96 GLY A CA 1
ATOM 727 C C . GLY A 1 96 ? -26.913 -9.673 36.497 1.00 95.19 96 GLY A C 1
ATOM 728 O O . GLY A 1 96 ? -27.662 -9.502 37.462 1.00 95.19 96 GLY A O 1
ATOM 729 N N . ALA A 1 97 ? -26.441 -10.877 36.165 1.00 96.00 97 ALA A N 1
ATOM 730 C CA . ALA A 1 97 ? -26.750 -12.097 36.906 1.00 96.00 97 ALA A CA 1
ATOM 731 C C . ALA A 1 97 ? -26.200 -12.053 38.343 1.00 96.00 97 ALA A C 1
ATOM 733 O O . ALA A 1 97 ? -26.916 -12.377 39.294 1.00 96.00 97 ALA A O 1
ATOM 734 N N . GLU A 1 98 ? -24.962 -11.585 38.530 1.00 95.31 98 GLU A N 1
ATOM 735 C CA . GLU A 1 98 ? -24.384 -11.389 39.862 1.00 95.31 98 GLU A CA 1
ATOM 736 C C . GLU A 1 98 ? -25.159 -10.358 40.686 1.00 95.31 98 GLU A C 1
ATOM 738 O O . GLU A 1 98 ? -25.428 -10.582 41.868 1.00 95.31 98 GLU A O 1
ATOM 743 N N . ALA A 1 99 ? -25.538 -9.231 40.078 1.00 94.50 99 ALA A N 1
ATOM 744 C CA . ALA A 1 99 ? -26.322 -8.198 40.744 1.00 94.50 99 ALA A CA 1
ATOM 745 C C . ALA A 1 99 ? -27.702 -8.725 41.169 1.00 94.50 99 ALA A C 1
ATOM 747 O O . ALA A 1 99 ? -28.130 -8.486 42.300 1.00 94.50 99 ALA A O 1
ATOM 748 N N . ALA A 1 100 ? -28.373 -9.489 40.301 1.00 95.12 100 ALA A N 1
ATOM 749 C CA . ALA A 1 100 ? -29.650 -10.125 40.611 1.00 95.12 100 ALA A CA 1
ATOM 750 C C . ALA A 1 100 ? -29.522 -11.132 41.767 1.00 95.12 100 ALA A C 1
ATOM 752 O O . ALA A 1 100 ? -30.332 -11.105 42.696 1.00 95.12 100 ALA A O 1
ATOM 753 N N . SER A 1 101 ? -28.471 -11.958 41.758 1.00 95.81 101 SER A N 1
ATOM 754 C CA . SER A 1 101 ? -28.173 -12.912 42.833 1.00 95.81 101 SER A CA 1
ATOM 755 C C . SER A 1 101 ? -27.910 -12.206 44.170 1.00 95.81 101 SER A C 1
ATOM 757 O O . SER A 1 101 ? -28.527 -12.537 45.186 1.00 95.81 101 SER A O 1
ATOM 759 N N . LYS A 1 102 ? -27.081 -11.151 44.173 1.00 94.88 102 LYS A N 1
ATOM 760 C CA . LYS A 1 102 ? -26.815 -10.326 45.365 1.00 94.88 102 LYS A CA 1
ATOM 761 C C . LYS A 1 102 ? -28.087 -9.677 45.908 1.00 94.88 102 LYS A C 1
ATOM 763 O O . LYS A 1 102 ? -28.307 -9.681 47.118 1.00 94.88 102 LYS A O 1
ATOM 768 N N . LEU A 1 103 ? -28.948 -9.155 45.033 1.00 95.50 103 LEU A N 1
ATOM 769 C CA . LEU A 1 103 ? -30.222 -8.562 45.439 1.00 95.50 103 LEU A CA 1
ATOM 770 C C . LEU A 1 103 ? -31.164 -9.607 46.050 1.00 95.50 103 LEU A C 1
ATOM 772 O O . LEU A 1 103 ? -31.832 -9.325 47.046 1.00 95.50 103 LEU A O 1
ATOM 776 N N . GLN A 1 104 ? -31.220 -10.810 45.475 1.00 95.69 104 GLN A N 1
ATOM 777 C CA . GLN A 1 104 ? -32.030 -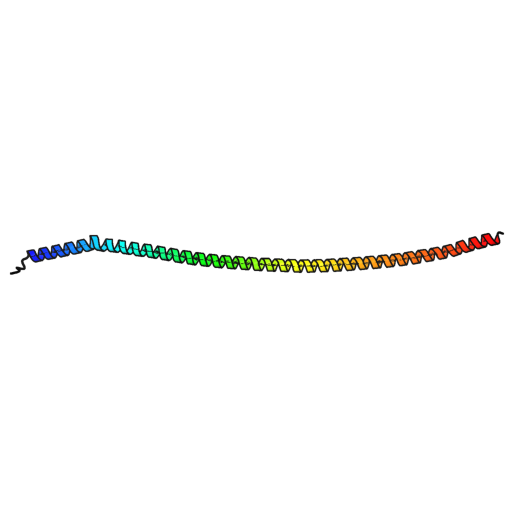11.906 46.000 1.00 95.69 104 GLN A CA 1
ATOM 778 C C . GLN A 1 104 ? -31.536 -12.355 47.382 1.00 95.69 104 GLN A C 1
ATOM 780 O O . GLN A 1 104 ? -32.351 -12.494 48.296 1.00 95.69 104 GLN A O 1
ATOM 785 N N . ALA A 1 105 ? -30.220 -12.499 47.559 1.00 95.25 105 ALA A N 1
ATOM 786 C CA . ALA A 1 105 ? -29.603 -12.826 48.842 1.00 95.25 105 ALA A CA 1
ATOM 787 C C . ALA A 1 105 ? -29.895 -11.756 49.908 1.00 95.25 105 ALA A C 1
ATOM 789 O O . ALA A 1 105 ? -30.387 -12.084 50.986 1.00 95.25 105 ALA A O 1
ATOM 790 N N . ALA A 1 106 ? -29.704 -10.474 49.580 1.00 94.12 106 ALA A N 1
ATOM 791 C CA . ALA A 1 106 ? -29.994 -9.368 50.493 1.00 94.12 106 ALA A CA 1
ATOM 792 C C . ALA A 1 106 ? -31.478 -9.319 50.899 1.00 94.12 106 ALA A C 1
ATOM 794 O O . ALA A 1 106 ? -31.804 -9.107 52.066 1.00 94.12 106 ALA A O 1
ATOM 795 N N . ARG A 1 107 ? -32.407 -9.559 49.961 1.00 94.25 107 ARG A N 1
ATOM 796 C CA . ARG A 1 107 ? -33.849 -9.636 50.266 1.00 94.25 107 ARG A CA 1
ATOM 797 C C . ARG A 1 107 ? -34.186 -10.804 51.191 1.00 94.25 107 ARG A C 1
ATOM 799 O O . ARG A 1 107 ? -34.993 -10.633 52.105 1.00 94.25 107 ARG A O 1
ATOM 806 N N . ALA A 1 108 ? -33.583 -11.971 50.964 1.00 95.00 108 ALA A N 1
ATOM 807 C CA . ALA A 1 108 ? -33.764 -13.135 51.826 1.00 95.00 108 ALA A CA 1
ATOM 808 C C . ALA A 1 108 ? -33.239 -12.864 53.245 1.00 95.00 108 ALA A C 1
ATOM 810 O O . ALA A 1 108 ? -33.917 -13.175 54.224 1.00 95.00 108 ALA A O 1
ATOM 811 N N . GLU A 1 109 ? -32.082 -12.211 53.360 1.00 94.06 109 GLU A N 1
ATOM 812 C CA . GLU A 1 109 ? -31.485 -11.842 54.642 1.00 94.06 109 GLU A CA 1
ATOM 813 C C . GLU A 1 109 ? -32.344 -10.822 55.407 1.00 94.06 109 GLU A C 1
ATOM 815 O O . GLU A 1 109 ? -32.639 -11.030 56.583 1.00 94.06 109 GLU A O 1
ATOM 820 N N . ILE A 1 110 ? -32.849 -9.780 54.734 1.00 93.81 110 ILE A N 1
ATOM 821 C CA . ILE A 1 110 ? -33.782 -8.806 55.327 1.00 93.81 110 ILE A CA 1
ATOM 822 C C . ILE A 1 110 ? -35.056 -9.500 55.826 1.00 93.81 110 ILE A C 1
ATOM 824 O O . ILE A 1 110 ? -35.532 -9.211 56.926 1.00 93.81 110 ILE A O 1
ATOM 828 N N . SER A 1 111 ? -35.613 -10.430 55.044 1.00 92.88 111 SER A N 1
ATOM 829 C CA . SER A 1 111 ? -36.798 -11.191 55.449 1.00 92.88 111 SER A CA 1
ATOM 830 C C . SER A 1 111 ? -36.528 -12.038 56.697 1.00 92.88 111 SER A C 1
ATOM 832 O O . SER A 1 111 ? -37.325 -12.011 57.640 1.00 92.88 111 SER A O 1
ATOM 834 N N . ALA A 1 112 ? -35.381 -12.721 56.750 1.00 94.31 112 ALA A N 1
ATOM 835 C CA . ALA A 1 112 ? -34.967 -13.511 57.905 1.00 94.31 112 ALA A CA 1
ATOM 836 C C . ALA A 1 112 ? -34.748 -12.640 59.155 1.00 94.31 112 ALA A C 1
ATOM 838 O O . ALA A 1 112 ? -35.247 -12.970 60.233 1.00 94.31 112 ALA A O 1
ATOM 839 N N . GLN A 1 113 ? -34.068 -11.498 59.012 1.00 92.44 113 GLN A N 1
ATOM 840 C CA . GLN A 1 113 ? -33.854 -10.541 60.101 1.00 92.44 113 GLN A CA 1
ATOM 841 C C . GLN A 1 113 ? -35.177 -9.959 60.615 1.00 92.44 113 GLN A C 1
ATOM 843 O O . GLN A 1 113 ? -35.380 -9.872 61.826 1.00 92.44 113 GLN A O 1
ATOM 848 N N . SER A 1 114 ? -36.111 -9.619 59.721 1.00 92.38 114 SER A N 1
ATOM 849 C CA . SER A 1 114 ? -37.444 -9.129 60.089 1.00 92.38 114 SER A CA 1
ATOM 850 C C . SER A 1 114 ? -38.242 -10.177 60.873 1.00 92.38 114 SER A C 1
ATOM 852 O O . SER A 1 114 ? -38.806 -9.867 61.926 1.00 92.38 114 SER A O 1
ATOM 854 N N . ALA A 1 115 ? -38.232 -11.437 60.424 1.00 91.56 115 ALA A N 1
ATOM 855 C CA . ALA A 1 115 ? -38.887 -12.537 61.128 1.00 91.56 115 ALA A CA 1
ATOM 856 C C . ALA A 1 115 ? -38.272 -12.782 62.518 1.00 91.56 115 ALA A C 1
ATOM 858 O O . ALA A 1 115 ? -39.000 -12.943 63.502 1.00 91.56 115 ALA A O 1
ATOM 859 N N . ALA A 1 116 ? -36.939 -12.751 62.623 1.00 91.56 116 ALA A N 1
ATOM 860 C CA . ALA A 1 116 ? -36.229 -12.890 63.892 1.00 91.56 116 ALA A CA 1
ATOM 861 C C . ALA A 1 116 ? -36.547 -11.738 64.860 1.00 91.56 116 ALA A C 1
ATOM 863 O O . ALA A 1 116 ? -36.858 -11.981 66.029 1.00 91.56 116 ALA A O 1
ATOM 864 N N . ALA A 1 117 ? -36.537 -10.493 64.374 1.00 89.00 117 ALA A N 1
ATOM 865 C CA . ALA A 1 117 ? -36.883 -9.314 65.163 1.00 89.00 117 ALA A CA 1
ATOM 866 C C . ALA A 1 117 ? -38.335 -9.364 65.657 1.00 89.00 117 ALA A C 1
ATOM 868 O O . ALA A 1 117 ? -38.590 -9.088 66.829 1.00 89.00 117 ALA A O 1
ATOM 869 N N . LYS A 1 118 ? -39.280 -9.781 64.802 1.00 89.31 118 LYS A N 1
ATOM 870 C CA . LYS A 1 118 ? -40.692 -9.943 65.171 1.00 89.31 118 LYS A CA 1
ATOM 871 C C . LYS A 1 118 ? -40.871 -10.986 66.276 1.00 89.31 118 LYS A C 1
ATOM 873 O O . LYS A 1 118 ? -41.500 -10.691 67.289 1.00 89.31 118 LYS A O 1
ATOM 878 N N . LYS A 1 119 ? -40.236 -12.156 66.139 1.00 88.38 119 LYS A N 1
ATOM 879 C CA . LYS A 1 119 ? -40.259 -13.219 67.158 1.00 88.38 119 LYS A CA 1
ATOM 880 C C . LYS A 1 119 ? -39.654 -12.755 68.490 1.00 88.38 119 LYS A C 1
ATOM 882 O O . LYS A 1 119 ? -40.185 -13.053 69.558 1.00 88.38 119 LYS A O 1
ATOM 887 N N . ALA A 1 120 ? -38.562 -11.989 68.441 1.00 86.56 120 ALA A N 1
ATOM 888 C CA . ALA A 1 120 ? -37.956 -11.402 69.634 1.00 86.56 120 ALA A CA 1
ATOM 889 C C . ALA A 1 120 ? -38.876 -10.365 70.305 1.00 86.56 120 ALA A C 1
ATOM 891 O O . ALA A 1 120 ? -38.933 -10.299 71.536 1.00 86.56 120 ALA A O 1
ATOM 892 N N . LEU A 1 121 ? -39.609 -9.569 69.518 1.00 83.31 121 LEU A N 1
ATOM 893 C CA . LEU A 1 121 ? -40.583 -8.605 70.028 1.00 83.31 121 LEU A CA 1
ATOM 894 C C . LEU A 1 121 ? -41.769 -9.305 70.700 1.00 83.31 121 LEU A C 1
ATOM 896 O O . LEU A 1 121 ? -42.115 -8.937 71.815 1.00 83.31 121 LEU A O 1
ATOM 900 N N . GLU A 1 122 ? -42.339 -10.340 70.079 1.00 82.75 122 GLU A N 1
ATOM 901 C CA . GLU A 1 122 ? -43.432 -11.144 70.652 1.00 82.75 122 GLU A CA 1
ATOM 902 C C . GLU A 1 122 ? -43.038 -11.747 72.012 1.00 82.75 122 GLU A C 1
ATOM 904 O O . GLU A 1 122 ? -43.791 -11.648 72.985 1.00 82.75 122 GLU A O 1
ATOM 909 N N . GLY A 1 123 ? -41.809 -12.263 72.130 1.00 79.81 123 GLY A N 1
ATOM 910 C CA . GLY A 1 123 ? -41.264 -12.730 73.408 1.00 79.81 123 GLY A CA 1
ATOM 911 C C . GLY A 1 123 ? -41.210 -11.625 74.473 1.00 79.81 123 GLY A C 1
ATOM 912 O O . GLY A 1 123 ? -41.617 -11.840 75.616 1.00 79.81 123 GLY A O 1
ATOM 913 N N . LYS A 1 124 ? -40.780 -10.413 74.098 1.00 77.06 124 LYS A N 1
ATOM 914 C CA . LYS A 1 124 ? -40.729 -9.247 75.001 1.00 77.06 124 LYS A CA 1
ATOM 915 C C . LYS A 1 124 ? -42.112 -8.699 75.360 1.00 77.06 124 LYS A C 1
ATOM 917 O O . LYS A 1 124 ? -42.283 -8.227 76.482 1.00 77.06 124 LYS A O 1
ATOM 922 N N . VAL A 1 125 ? -43.092 -8.774 74.459 1.00 76.31 125 VAL A N 1
ATOM 923 C CA . VAL A 1 125 ? -44.475 -8.337 74.711 1.00 76.31 125 VAL A CA 1
ATOM 924 C C . VAL A 1 125 ? -45.107 -9.167 75.826 1.00 76.31 125 VAL A C 1
ATOM 926 O O . VAL A 1 125 ? -45.724 -8.587 76.714 1.00 76.31 125 VAL A O 1
ATOM 929 N N . SER A 1 126 ? -44.877 -10.484 75.868 1.00 69.19 126 SER A N 1
ATOM 930 C CA . SER A 1 126 ? -45.355 -11.321 76.984 1.00 69.19 126 SER A CA 1
ATOM 931 C C . SER A 1 126 ? -44.771 -10.886 78.341 1.00 69.19 126 SER A C 1
ATOM 933 O O . SER A 1 126 ? -45.487 -10.804 79.339 1.00 69.19 126 SER A O 1
ATOM 935 N N . GLY A 1 127 ? -43.483 -10.519 78.368 1.00 72.12 127 GLY A N 1
ATOM 936 C CA . GLY A 1 127 ? -42.797 -10.033 79.568 1.00 72.12 127 GLY A CA 1
ATOM 937 C C . GLY A 1 127 ? -43.179 -8.605 79.972 1.00 72.12 127 GLY A C 1
ATOM 938 O O . GLY A 1 127 ? -43.128 -8.257 81.149 1.00 72.12 127 GLY A O 1
ATOM 939 N N . LEU A 1 128 ? -43.569 -7.760 79.015 1.00 70.75 128 LEU A N 1
ATOM 940 C CA . LEU A 1 128 ? -44.133 -6.436 79.287 1.00 70.75 128 LEU A CA 1
ATOM 941 C C . LEU A 1 128 ? -45.576 -6.540 79.790 1.00 70.75 128 LEU A C 1
ATOM 943 O O . LEU A 1 128 ? -45.935 -5.834 80.729 1.00 70.75 128 LEU A O 1
ATOM 947 N N . ALA A 1 129 ? -46.375 -7.449 79.226 1.00 70.75 129 ALA A N 1
ATOM 948 C CA . ALA A 1 129 ? -47.742 -7.713 79.661 1.00 70.75 129 ALA A CA 1
ATOM 949 C C . ALA A 1 129 ? -47.784 -8.241 81.102 1.00 70.75 129 ALA A C 1
ATOM 951 O O . ALA A 1 129 ? -48.560 -7.736 81.907 1.00 70.75 129 ALA A O 1
ATOM 952 N N . SER A 1 130 ? -46.901 -9.175 81.479 1.00 68.75 130 SER A N 1
ATOM 953 C CA . SER A 1 130 ? -46.820 -9.658 82.866 1.00 68.75 130 SER A CA 1
ATOM 954 C C . SER A 1 130 ? -46.391 -8.562 83.848 1.00 68.75 130 SER A C 1
ATOM 956 O O . SER A 1 130 ? -46.968 -8.444 84.927 1.00 68.75 130 SER A O 1
ATOM 958 N N . LYS A 1 131 ? -45.440 -7.700 83.461 1.00 73.44 131 LYS A N 1
ATOM 959 C CA . LYS A 1 131 ? -45.046 -6.526 84.259 1.00 73.44 131 LYS A CA 1
ATOM 960 C C . LYS A 1 131 ? -46.172 -5.501 84.396 1.00 73.44 131 LYS A C 1
ATOM 962 O O . LYS A 1 131 ? -46.306 -4.902 85.459 1.00 73.44 131 LYS A O 1
ATOM 967 N N . ALA A 1 132 ? -46.977 -5.298 83.355 1.00 70.88 132 ALA A N 1
ATOM 968 C CA . ALA A 1 132 ? -48.144 -4.423 83.410 1.00 70.88 132 ALA A CA 1
ATOM 969 C C . ALA A 1 132 ? -49.226 -4.992 84.342 1.00 70.88 132 ALA A C 1
ATOM 971 O O . ALA A 1 132 ? -49.707 -4.274 85.212 1.00 70.88 132 ALA A O 1
ATOM 972 N N . VAL A 1 133 ? -49.537 -6.290 84.233 1.00 71.62 133 VAL A N 1
ATOM 973 C CA . VAL A 1 133 ? -50.498 -6.979 85.114 1.00 71.62 133 VAL A CA 1
ATOM 974 C C . VAL A 1 133 ? -50.043 -6.935 86.573 1.00 71.62 133 VAL A C 1
ATOM 976 O O . VAL A 1 133 ? -50.834 -6.584 87.442 1.00 71.62 133 VAL A O 1
ATOM 979 N N . ALA A 1 134 ? -48.761 -7.192 86.851 1.00 70.88 134 ALA A N 1
ATOM 980 C CA . ALA A 1 134 ? -48.211 -7.100 88.205 1.00 70.88 134 ALA A CA 1
ATOM 981 C C . ALA A 1 134 ? -48.307 -5.681 88.793 1.00 70.88 134 ALA A C 1
ATOM 983 O O . ALA A 1 134 ? -48.503 -5.528 89.993 1.00 70.88 134 ALA A O 1
ATOM 984 N N . LYS A 1 135 ? -48.196 -4.638 87.961 1.00 73.81 135 LYS A N 1
ATOM 985 C CA . LYS A 1 135 ? -48.302 -3.240 88.404 1.00 73.81 135 LYS A CA 1
ATOM 986 C C . LYS A 1 135 ? -49.751 -2.785 88.621 1.00 73.81 135 LYS A C 1
ATOM 988 O O . LYS A 1 135 ? -49.967 -1.882 89.416 1.00 73.81 135 LYS A O 1
ATOM 993 N N . VAL A 1 136 ? -50.717 -3.406 87.939 1.00 69.75 136 VAL A N 1
ATOM 994 C CA . VAL A 1 136 ? -52.160 -3.159 88.125 1.00 69.75 136 VAL A CA 1
ATOM 995 C C . VAL A 1 136 ? -52.720 -3.938 89.321 1.00 69.75 136 VAL A C 1
ATOM 997 O O . VAL A 1 136 ? -53.581 -3.412 90.008 1.00 69.75 136 VAL A O 1
ATOM 1000 N N . LEU A 1 137 ? -52.219 -5.150 89.606 1.00 60.22 137 LEU A N 1
ATOM 1001 C CA . LEU A 1 137 ? -52.607 -5.938 90.791 1.00 60.22 137 LEU A CA 1
ATOM 1002 C C . LEU A 1 137 ? -51.934 -5.488 92.102 1.00 60.22 137 LEU A C 1
ATOM 1004 O O . LEU A 1 137 ? -52.335 -5.937 93.170 1.00 60.22 137 LEU A O 1
ATOM 1008 N N . ALA A 1 138 ? -50.881 -4.670 92.028 1.00 56.97 138 ALA A N 1
ATOM 1009 C CA . ALA A 1 138 ? -50.189 -4.111 93.193 1.00 56.97 138 ALA A CA 1
ATOM 1010 C C . ALA A 1 138 ? -50.773 -2.760 93.664 1.00 56.97 138 ALA A C 1
ATOM 1012 O O . ALA A 1 138 ? -50.155 -2.088 94.492 1.00 56.97 138 ALA A O 1
ATOM 1013 N N . ALA A 1 139 ? -51.928 -2.366 93.120 1.00 44.34 139 ALA A N 1
ATOM 1014 C CA . ALA A 1 139 ? -52.790 -1.292 93.607 1.00 44.34 139 ALA A CA 1
ATOM 1015 C C . ALA A 1 139 ? -54.059 -1.910 94.207 1.00 44.34 139 ALA A C 1
ATOM 1017 O O . ALA A 1 139 ? -54.542 -1.360 95.219 1.00 44.34 139 ALA A O 1
#

Sequence (139 aa):
MIDLNATFFVQLVNFVLILILLNVILIGPIRKILKKRAEFVASQMEGIESFASSADAKLKDYELSLDAARAAATAGRMAMKAEGQAKEKDLLEAAGAEAASKLQAARAEISAQSAAAKKALEGKVSGLASKAVAKVLAA

pLDDT: mean 89.6, std 10.61, range [44.34, 97.31]